Protein AF-A0A8K0CNU1-F1 (afdb_monomer_lite)

pLDDT: mean 70.6, std 19.16, range [28.27, 91.62]

Organism: Ignelater luminosus (NCBI:txid2038154)

Sequence (155 aa):
KNIWIKAHENCIYIDYTDGSAKHNKLCDSRKGYVCDIYCLDPIPKFPLFQNNIWNCSTKTTDKMCDVSCKEGSVLEGADKVICLKWGWVDAYNKTTKLPICRDESEAASDLISWLDEFRRKQYRILFVVDEAITISTKQWWQQLKFVAALMQAFP

Structure (mmCIF, N/CA/C/O backbone):
data_AF-A0A8K0CNU1-F1
#
_entry.id   AF-A0A8K0CNU1-F1
#
loop_
_atom_site.group_PDB
_atom_site.id
_atom_site.type_symbol
_atom_site.label_atom_id
_atom_site.label_alt_id
_atom_site.label_comp_id
_atom_site.label_asym_id
_atom_site.label_entity_id
_atom_site.label_seq_id
_atom_site.pdbx_PDB_ins_code
_atom_site.Cartn_x
_atom_site.Cartn_y
_atom_site.Cartn_z
_atom_site.occupancy
_atom_site.B_iso_or_equiv
_atom_site.auth_seq_id
_atom_site.auth_comp_id
_atom_site.auth_asym_id
_atom_site.auth_atom_id
_atom_site.pdbx_PDB_model_num
ATOM 1 N N . LYS A 1 1 ? -18.543 3.808 -5.934 1.00 37.75 1 LYS A N 1
ATOM 2 C CA . LYS A 1 1 ? -18.153 3.700 -7.362 1.00 37.75 1 LYS A CA 1
ATOM 3 C C . LYS A 1 1 ? -17.176 2.547 -7.457 1.00 37.75 1 LYS A C 1
ATOM 5 O O . LYS A 1 1 ? -16.168 2.599 -6.769 1.00 37.75 1 LYS A O 1
ATOM 10 N N . ASN A 1 2 ? -17.501 1.506 -8.214 1.00 28.27 2 ASN A N 1
ATOM 11 C CA . ASN A 1 2 ? -16.640 0.331 -8.323 1.00 28.27 2 ASN A CA 1
ATOM 12 C C . ASN A 1 2 ? -15.762 0.494 -9.561 1.00 28.27 2 ASN A C 1
ATOM 14 O O . ASN A 1 2 ? -16.272 0.872 -10.611 1.00 28.27 2 ASN A O 1
ATOM 18 N N . ILE A 1 3 ? -14.462 0.249 -9.416 1.00 37.22 3 ILE A N 1
ATOM 19 C CA . ILE A 1 3 ? -13.523 0.218 -10.536 1.00 37.22 3 ILE A CA 1
ATOM 20 C C . ILE A 1 3 ? -13.355 -1.245 -10.915 1.00 37.22 3 ILE A C 1
ATOM 22 O O . ILE A 1 3 ? -12.932 -2.059 -10.091 1.00 37.22 3 ILE A O 1
ATOM 26 N N . TRP A 1 4 ? -13.702 -1.575 -12.153 1.00 36.19 4 TRP A N 1
ATOM 27 C CA . TRP A 1 4 ?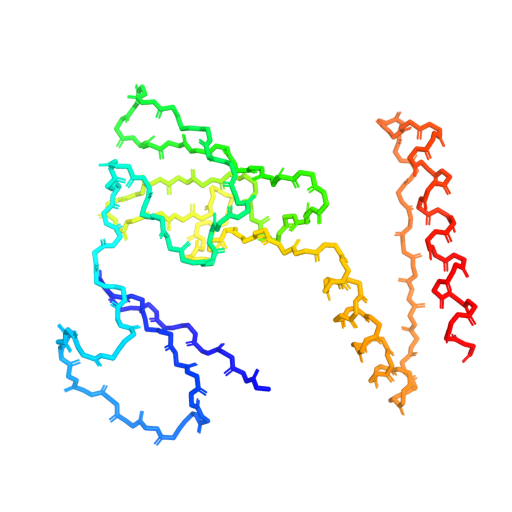 -13.524 -2.918 -12.685 1.00 36.19 4 TRP A CA 1
ATOM 28 C C . TRP A 1 4 ? -12.273 -2.936 -13.552 1.00 36.19 4 TRP A C 1
ATOM 30 O O . TRP A 1 4 ? -12.185 -2.215 -14.545 1.00 36.19 4 TRP A O 1
ATOM 40 N N . ILE A 1 5 ? -11.304 -3.758 -13.150 1.00 40.44 5 ILE A N 1
ATOM 41 C CA . ILE A 1 5 ? -10.070 -3.977 -13.898 1.00 40.44 5 ILE A CA 1
ATOM 42 C C . ILE A 1 5 ? -10.186 -5.339 -14.567 1.00 40.44 5 ILE A C 1
ATOM 44 O O . ILE A 1 5 ? -10.217 -6.366 -13.887 1.00 40.44 5 ILE A O 1
ATOM 48 N N . LYS A 1 6 ? -10.268 -5.353 -15.898 1.00 41.12 6 LYS A N 1
ATOM 49 C CA . LYS A 1 6 ? -10.275 -6.595 -16.676 1.00 41.12 6 LYS A CA 1
ATOM 50 C C . LYS A 1 6 ? -9.035 -6.639 -17.558 1.00 41.12 6 LYS A C 1
ATOM 52 O O . LYS A 1 6 ? -8.837 -5.766 -18.398 1.00 41.12 6 LYS A O 1
ATOM 57 N N . ALA A 1 7 ? -8.200 -7.651 -17.353 1.00 38.22 7 ALA A N 1
ATOM 58 C CA . ALA A 1 7 ? -7.052 -7.911 -18.210 1.00 38.22 7 ALA A CA 1
ATOM 59 C C . ALA A 1 7 ? -7.487 -8.823 -19.366 1.00 38.22 7 ALA A C 1
ATOM 61 O O . ALA A 1 7 ? -8.110 -9.861 -19.135 1.00 38.22 7 ALA A O 1
ATOM 62 N N . HIS A 1 8 ? -7.183 -8.434 -20.603 1.00 38.88 8 HIS A N 1
ATOM 63 C CA . HIS A 1 8 ? -7.335 -9.289 -21.780 1.00 38.88 8 HIS A CA 1
ATOM 64 C C . HIS A 1 8 ? -6.062 -9.199 -22.601 1.00 38.88 8 HIS A C 1
ATOM 66 O O . HIS A 1 8 ? -5.779 -8.109 -23.080 1.00 38.88 8 HIS A O 1
ATOM 72 N N . GLU A 1 9 ? -5.364 -10.329 -22.744 1.00 41.69 9 GLU A N 1
ATOM 73 C CA . GLU A 1 9 ? -4.129 -10.666 -23.484 1.00 41.69 9 GLU A CA 1
ATOM 74 C C . GLU A 1 9 ? -3.067 -9.576 -23.759 1.00 41.69 9 GLU A C 1
ATOM 76 O O . GLU A 1 9 ? -1.903 -9.903 -23.604 1.00 41.69 9 GLU A O 1
ATOM 81 N N . ASN A 1 10 ? -3.401 -8.315 -24.068 1.00 40.03 10 ASN A N 1
ATOM 82 C CA . ASN A 1 10 ? -2.486 -7.169 -24.208 1.00 40.03 10 ASN A CA 1
ATOM 83 C C . ASN A 1 10 ? -3.054 -5.787 -23.762 1.00 40.03 10 ASN A C 1
ATOM 85 O O . ASN A 1 10 ? -2.403 -4.767 -23.973 1.00 40.03 10 ASN A O 1
ATOM 89 N N . CYS A 1 11 ? -4.251 -5.695 -23.166 1.00 38.09 11 CYS A N 1
ATOM 90 C CA . CYS A 1 11 ? -4.835 -4.422 -22.703 1.00 38.09 11 CYS A CA 1
ATOM 91 C C . CYS A 1 11 ? -5.352 -4.550 -21.254 1.00 38.09 11 CYS A C 1
ATOM 93 O O . CYS A 1 11 ? -5.992 -5.546 -20.891 1.00 38.09 11 CYS A O 1
ATOM 95 N N . ILE A 1 12 ? -5.122 -3.514 -20.434 1.00 44.75 12 ILE A N 1
ATOM 96 C CA . ILE A 1 12 ? -5.820 -3.332 -19.153 1.00 44.75 12 ILE A CA 1
ATOM 97 C C . ILE A 1 12 ? -7.036 -2.446 -19.408 1.00 44.75 12 ILE A C 1
ATOM 99 O O . ILE A 1 12 ? -6.913 -1.276 -19.776 1.00 44.75 12 ILE A O 1
ATOM 103 N N . TYR A 1 13 ? -8.219 -3.016 -19.212 1.00 46.44 13 TYR A N 1
ATOM 104 C CA . TYR A 1 13 ? -9.476 -2.286 -19.248 1.00 46.44 13 TYR A CA 1
ATOM 105 C C . TYR A 1 13 ? -9.756 -1.713 -17.860 1.00 46.44 13 TYR A C 1
ATOM 107 O O . TYR A 1 13 ? -9.921 -2.480 -16.910 1.00 46.44 13 TYR A O 1
ATOM 115 N N . ILE A 1 14 ? -9.791 -0.384 -17.744 1.00 47.41 14 ILE A N 1
ATOM 116 C CA . ILE A 1 14 ? -10.230 0.313 -16.533 1.00 47.41 14 ILE A CA 1
ATOM 117 C C . ILE A 1 14 ? -11.586 0.935 -16.847 1.00 47.41 14 ILE A C 1
ATOM 119 O O . ILE A 1 14 ? -11.667 1.938 -17.559 1.00 47.41 14 ILE A O 1
ATOM 123 N N . ASP A 1 15 ? -12.650 0.314 -16.344 1.00 43.09 15 ASP A N 1
ATOM 124 C CA . ASP A 1 15 ? -14.003 0.844 -16.476 1.00 43.09 15 ASP A CA 1
ATOM 125 C C . ASP A 1 15 ? -14.394 1.631 -15.232 1.00 43.09 15 ASP A C 1
ATOM 127 O O . ASP A 1 15 ? -14.326 1.127 -14.107 1.00 43.09 15 ASP A O 1
ATOM 131 N N . TYR A 1 16 ? -14.838 2.864 -15.456 1.00 44.84 16 TYR A N 1
ATOM 132 C CA . TYR A 1 16 ? -15.418 3.723 -14.428 1.00 44.84 16 TYR A CA 1
ATOM 133 C C . TYR A 1 16 ? -16.952 3.745 -14.494 1.00 44.84 16 TYR A C 1
ATOM 135 O O . TYR A 1 16 ? -17.581 4.491 -13.739 1.00 44.84 16 TYR A O 1
ATOM 143 N N . THR A 1 17 ? -17.555 2.962 -15.395 1.00 42.38 17 THR A N 1
ATOM 144 C CA . THR A 1 17 ? -19.005 2.857 -15.558 1.00 42.38 17 THR A CA 1
ATOM 145 C C . THR A 1 17 ? -19.587 1.664 -14.801 1.00 42.38 17 THR A C 1
ATOM 147 O O . THR A 1 17 ? -18.929 0.677 -14.472 1.00 42.38 17 THR A O 1
ATOM 150 N N . ASP A 1 18 ? -20.851 1.809 -14.442 1.00 39.50 18 ASP A N 1
ATOM 151 C CA . ASP A 1 18 ? -21.714 0.881 -13.727 1.00 39.50 18 ASP A CA 1
ATOM 152 C C . ASP A 1 18 ? -22.076 -0.349 -14.581 1.00 39.50 18 ASP A C 1
ATOM 154 O O . ASP A 1 18 ? -23.228 -0.577 -14.934 1.00 39.50 18 ASP A O 1
ATOM 158 N N . GLY A 1 19 ? -21.067 -1.162 -14.912 1.00 42.00 19 GLY A N 1
ATOM 159 C CA . GLY A 1 19 ? -21.172 -2.600 -15.202 1.00 42.00 19 GLY A CA 1
ATOM 160 C C . GLY A 1 19 ? -22.110 -3.062 -16.327 1.00 42.00 19 GLY A C 1
ATOM 161 O O . GLY A 1 19 ? -22.359 -4.262 -16.428 1.00 42.00 19 GLY A O 1
ATOM 162 N N . SER A 1 20 ? -22.646 -2.172 -17.164 1.00 37.47 20 SER A N 1
ATOM 163 C CA . SER A 1 20 ? -23.762 -2.496 -18.070 1.00 37.47 20 SER A CA 1
ATOM 164 C C . SER A 1 20 ? -23.413 -2.518 -19.564 1.00 37.47 20 SER A C 1
ATOM 166 O O . SER A 1 20 ? -24.251 -2.904 -20.383 1.00 37.47 20 SER A O 1
ATOM 168 N N . ALA A 1 21 ? -22.180 -2.191 -19.959 1.00 40.94 21 ALA A N 1
ATOM 169 C CA . ALA A 1 21 ? -21.814 -2.107 -21.369 1.00 40.94 21 ALA A CA 1
ATOM 170 C C . ALA A 1 21 ? -21.076 -3.366 -21.879 1.00 40.94 21 ALA A C 1
ATOM 172 O O . ALA A 1 21 ? -19.980 -3.718 -21.446 1.00 40.94 21 ALA A O 1
ATOM 173 N N . LYS A 1 22 ? -21.684 -4.064 -22.850 1.00 38.03 22 LYS A N 1
ATOM 174 C CA . LYS A 1 22 ? -21.045 -5.162 -23.598 1.00 38.03 22 LYS A CA 1
ATOM 175 C C . LYS A 1 22 ? -20.023 -4.576 -24.581 1.00 38.03 22 LYS A C 1
ATOM 177 O O . LYS A 1 22 ? -20.412 -3.908 -25.537 1.00 38.03 22 LYS A O 1
ATOM 182 N N . HIS A 1 23 ? -18.733 -4.847 -24.385 1.00 43.16 23 HIS A N 1
ATOM 183 C CA . HIS A 1 23 ? -17.662 -4.311 -25.232 1.00 43.16 23 HIS A CA 1
ATOM 184 C C . HIS A 1 23 ? -16.928 -5.403 -26.013 1.00 43.16 23 HIS A C 1
ATOM 186 O O . HIS A 1 23 ? -16.325 -6.298 -25.432 1.00 43.16 23 HIS A O 1
ATOM 192 N N . ASN A 1 24 ? -16.982 -5.291 -27.344 1.00 34.50 24 ASN A N 1
ATOM 193 C CA . ASN A 1 24 ? -16.343 -6.187 -28.308 1.00 34.50 24 ASN A CA 1
ATOM 194 C C . ASN A 1 24 ? -15.589 -5.362 -29.373 1.00 34.50 24 ASN A C 1
ATOM 196 O O . ASN A 1 24 ? -15.885 -5.442 -30.564 1.00 34.50 24 ASN A O 1
ATOM 200 N N . LYS A 1 25 ? -14.680 -4.472 -28.949 1.00 40.34 25 LYS A N 1
ATOM 201 C CA . LYS A 1 25 ? -13.868 -3.653 -29.864 1.00 40.34 25 LYS A CA 1
ATOM 202 C C . LYS A 1 25 ? -12.420 -3.549 -29.393 1.00 40.34 25 LYS A C 1
ATOM 204 O O . LYS A 1 25 ? -12.171 -3.250 -28.229 1.00 40.34 25 LYS A O 1
ATOM 209 N N . LEU A 1 26 ? -11.517 -3.802 -30.343 1.00 39.94 26 LEU A N 1
ATOM 210 C CA . LEU A 1 26 ? -10.071 -3.611 -30.255 1.00 39.94 26 LEU A CA 1
ATOM 211 C C . LEU A 1 26 ? -9.726 -2.188 -29.794 1.00 39.94 26 LEU A C 1
ATOM 213 O O . LEU A 1 26 ? -10.422 -1.230 -30.132 1.00 39.94 26 LEU A O 1
ATOM 217 N N . CYS A 1 27 ? -8.646 -2.098 -29.020 1.00 40.78 27 CYS A N 1
ATOM 218 C CA . CYS A 1 27 ? -8.181 -0.913 -28.319 1.00 40.78 27 CYS A CA 1
ATOM 219 C C . CYS A 1 27 ? -7.847 0.223 -29.320 1.00 40.78 27 CYS A C 1
ATOM 221 O O . CYS A 1 27 ? -6.797 0.208 -29.952 1.00 40.78 27 CYS A O 1
ATOM 223 N N . ASP A 1 28 ? -8.751 1.197 -29.486 1.00 39.47 28 ASP A N 1
ATOM 224 C CA . ASP A 1 28 ? -8.543 2.366 -30.351 1.00 39.47 28 ASP A CA 1
ATOM 225 C C . ASP A 1 28 ? -8.591 3.660 -29.521 1.00 39.47 28 ASP A C 1
ATOM 227 O O . ASP A 1 28 ? -9.648 4.111 -29.075 1.00 39.47 28 ASP A O 1
ATOM 231 N N . SER A 1 29 ? -7.383 4.159 -29.241 1.00 40.31 29 SER A N 1
ATOM 232 C CA . SER A 1 29 ? -6.865 5.510 -28.937 1.00 40.31 29 SER A CA 1
ATOM 233 C C . SER A 1 29 ? -7.711 6.657 -28.338 1.00 40.31 29 SER A C 1
ATOM 235 O O . SER A 1 29 ? -7.134 7.703 -28.046 1.00 40.31 29 SER A O 1
ATOM 237 N N . ARG A 1 30 ? -9.025 6.552 -28.091 1.00 37.84 30 ARG A N 1
ATOM 238 C CA . ARG A 1 30 ? -9.852 7.708 -27.660 1.00 37.84 30 ARG A CA 1
ATOM 239 C C . ARG A 1 30 ? -10.603 7.576 -26.338 1.00 37.84 30 ARG A C 1
ATOM 241 O O . ARG A 1 30 ? -11.303 8.514 -25.965 1.00 37.84 30 ARG A O 1
ATOM 248 N N . LYS A 1 31 ? -10.454 6.481 -25.590 1.00 40.62 31 LYS A N 1
ATOM 249 C CA . LYS A 1 31 ? -11.036 6.355 -24.239 1.00 40.62 31 LYS A CA 1
ATOM 250 C C . LYS A 1 31 ? -10.178 5.490 -23.321 1.00 40.62 31 LYS A C 1
ATOM 252 O O . LYS A 1 31 ? -10.342 4.286 -23.328 1.00 40.62 31 LYS A O 1
ATOM 257 N N . GLY A 1 32 ? -9.300 6.096 -22.520 1.00 40.69 32 GLY A N 1
ATOM 258 C CA . GLY A 1 32 ? -8.753 5.473 -21.301 1.00 40.69 32 GLY A CA 1
ATOM 259 C C . GLY A 1 32 ? -8.172 4.057 -21.437 1.00 40.69 32 GLY A C 1
ATOM 260 O O . GLY A 1 32 ? -8.211 3.301 -20.473 1.00 40.69 32 GLY A O 1
ATOM 261 N N . TYR A 1 33 ? -7.664 3.679 -22.611 1.00 40.28 33 TYR A N 1
ATOM 262 C CA . TYR A 1 33 ? -7.002 2.396 -22.811 1.00 40.28 33 TYR A CA 1
ATOM 263 C C . TYR A 1 33 ? -5.512 2.586 -22.541 1.00 40.28 33 TYR A C 1
ATOM 265 O O . TYR A 1 33 ? -4.863 3.369 -23.234 1.00 40.28 33 TYR A O 1
ATOM 273 N N . VAL A 1 34 ? -4.954 1.859 -21.572 1.00 42.72 34 VAL A N 1
ATOM 274 C CA . VAL A 1 34 ? -3.502 1.652 -21.524 1.00 42.72 34 VAL A CA 1
ATOM 275 C C . VAL A 1 34 ? -3.221 0.432 -22.389 1.00 42.72 34 VAL A C 1
ATOM 277 O O . VAL A 1 34 ? -3.356 -0.711 -21.950 1.00 42.72 34 VAL A O 1
ATOM 280 N N . CYS A 1 35 ? -2.939 0.700 -23.660 1.00 39.22 35 CYS A N 1
ATOM 281 C CA . CYS A 1 35 ? -2.369 -0.285 -24.569 1.00 39.22 35 CYS A CA 1
ATOM 282 C C . CYS A 1 35 ? -0.864 -0.263 -24.336 1.00 39.22 35 CYS A C 1
ATOM 284 O O . CYS A 1 35 ? -0.288 0.821 -24.256 1.00 39.22 35 CYS A O 1
ATOM 286 N N . ASP A 1 36 ? -0.257 -1.436 -24.216 1.00 43.12 36 ASP A N 1
ATOM 287 C CA . ASP A 1 36 ? 1.193 -1.604 -24.171 1.00 43.12 36 ASP A CA 1
ATOM 288 C C . ASP A 1 36 ? 1.886 -1.051 -22.917 1.00 43.12 36 ASP A C 1
ATOM 290 O O . ASP A 1 36 ? 2.710 -0.137 -22.964 1.00 43.12 36 ASP A O 1
ATOM 294 N N . ILE A 1 37 ? 1.655 -1.704 -21.774 1.00 50.59 37 ILE A N 1
ATOM 295 C CA . ILE A 1 37 ? 2.652 -1.685 -20.696 1.00 50.59 37 ILE A CA 1
ATOM 296 C C . ILE A 1 37 ? 3.732 -2.718 -21.042 1.00 50.59 37 ILE A C 1
ATOM 298 O O . ILE A 1 37 ? 3.902 -3.713 -20.343 1.00 50.59 37 ILE A O 1
ATOM 302 N N . TYR A 1 38 ? 4.481 -2.511 -22.130 1.00 56.00 38 TYR A N 1
ATOM 303 C CA . TYR A 1 38 ? 5.789 -3.164 -22.204 1.00 56.00 38 TYR A CA 1
ATOM 304 C C . TYR A 1 38 ? 6.627 -2.679 -21.011 1.00 56.00 38 TYR A C 1
ATOM 306 O O . TYR A 1 38 ? 6.299 -1.679 -20.363 1.00 56.00 38 TYR A O 1
ATOM 314 N N . CYS A 1 39 ? 7.740 -3.353 -20.732 1.00 66.00 39 CYS A N 1
ATOM 315 C CA . CYS A 1 39 ? 8.771 -2.887 -19.799 1.00 66.00 39 CYS A CA 1
ATOM 316 C C . CYS A 1 39 ? 9.482 -1.626 -20.338 1.00 66.00 39 CYS A C 1
ATOM 318 O O . CYS A 1 39 ? 10.715 -1.595 -20.429 1.00 66.00 39 CYS A O 1
ATOM 320 N N . LEU A 1 40 ? 8.705 -0.638 -20.795 1.00 56.69 40 LEU A N 1
ATOM 321 C CA . LEU A 1 40 ? 9.143 0.608 -21.386 1.00 56.69 40 LEU A CA 1
ATOM 322 C C . LEU A 1 40 ? 9.968 1.327 -20.331 1.00 56.69 40 LEU A C 1
ATOM 324 O O . LEU A 1 40 ? 9.478 1.638 -19.246 1.00 56.69 40 LEU A O 1
ATOM 328 N N . ASP A 1 41 ? 11.231 1.549 -20.674 1.00 56.09 41 ASP A N 1
ATOM 329 C CA . ASP A 1 41 ? 12.016 2.584 -20.033 1.00 56.09 41 ASP A CA 1
ATOM 330 C C . ASP A 1 41 ? 11.786 3.888 -20.803 1.00 56.09 41 ASP A C 1
ATOM 332 O O . ASP A 1 41 ? 11.907 3.890 -22.032 1.00 56.09 41 ASP A O 1
ATOM 336 N N . PRO A 1 42 ? 11.507 5.004 -20.115 1.00 56.38 42 PRO A N 1
ATOM 337 C CA . PRO A 1 42 ? 11.232 5.110 -18.681 1.00 56.38 42 PRO A CA 1
ATOM 338 C C . PRO A 1 42 ? 9.809 4.640 -18.334 1.00 56.38 42 PRO A C 1
ATOM 340 O O . PRO A 1 42 ? 8.899 4.788 -19.152 1.00 56.38 42 PRO A O 1
ATOM 343 N N . ILE A 1 43 ? 9.614 4.141 -17.103 1.00 60.84 43 ILE A N 1
ATOM 344 C CA . ILE A 1 43 ? 8.289 3.776 -16.571 1.00 60.84 43 ILE A CA 1
ATOM 345 C C . ILE A 1 43 ? 7.311 4.906 -16.889 1.00 60.84 43 ILE A C 1
ATOM 347 O O . ILE A 1 43 ? 7.601 6.067 -16.561 1.00 60.84 43 ILE A O 1
ATOM 351 N N . PRO A 1 44 ? 6.187 4.610 -17.564 1.00 50.81 44 PRO A N 1
ATOM 352 C CA . PRO A 1 44 ? 5.313 5.652 -18.051 1.00 50.81 44 PRO A CA 1
ATOM 353 C C . PRO A 1 44 ? 4.825 6.484 -16.868 1.00 50.81 44 PRO A C 1
ATOM 355 O O . PRO A 1 44 ? 4.248 5.973 -15.906 1.00 50.81 44 PRO A O 1
ATOM 358 N N . LYS A 1 45 ? 5.100 7.788 -16.951 1.00 52.16 45 LYS A N 1
ATOM 359 C CA . LYS A 1 45 ? 4.679 8.814 -15.995 1.00 52.16 45 LYS A CA 1
ATOM 360 C C . LYS A 1 45 ? 3.166 8.996 -16.097 1.00 52.16 45 LYS A C 1
ATOM 362 O O . LYS A 1 45 ? 2.685 10.000 -16.618 1.00 52.16 45 LYS A O 1
ATOM 367 N N . PHE A 1 46 ? 2.405 7.998 -15.664 1.00 56.06 46 PHE A N 1
ATOM 368 C CA . PHE A 1 46 ? 0.962 8.128 -15.548 1.00 56.06 46 PHE A CA 1
ATOM 369 C C . PHE A 1 46 ? 0.626 9.039 -14.360 1.00 56.06 46 PHE A C 1
ATOM 371 O O . PHE A 1 46 ? 1.331 9.003 -13.348 1.00 56.06 46 PHE A O 1
ATOM 378 N N . PRO A 1 47 ? -0.467 9.821 -14.440 1.00 53.38 47 PRO A N 1
ATOM 379 C CA . PRO A 1 47 ? -0.915 10.680 -13.341 1.00 53.38 47 PRO A CA 1
ATOM 380 C C . PRO A 1 47 ? -1.082 9.930 -12.012 1.00 53.38 47 PRO A C 1
ATOM 382 O O . PRO A 1 47 ? -0.816 10.486 -10.956 1.00 53.38 47 PRO A O 1
ATOM 385 N N . LEU A 1 48 ? -1.442 8.644 -12.077 1.00 58.72 48 LEU A N 1
ATOM 386 C CA . LEU A 1 48 ? -1.625 7.770 -10.916 1.00 58.72 48 LEU A CA 1
ATOM 387 C C . LEU A 1 48 ? -0.315 7.362 -10.212 1.00 58.72 48 LEU A C 1
ATOM 389 O O . LEU A 1 48 ? -0.376 6.813 -9.119 1.00 58.72 48 LEU A O 1
ATOM 393 N N . PHE A 1 49 ? 0.856 7.627 -10.805 1.00 66.75 49 PHE A N 1
ATOM 394 C CA . PHE A 1 49 ? 2.167 7.270 -10.240 1.00 66.75 49 PHE A CA 1
ATOM 395 C C . PHE A 1 49 ? 3.031 8.496 -9.902 1.00 66.75 49 PHE A C 1
ATOM 397 O O . PHE A 1 49 ? 4.238 8.365 -9.711 1.00 66.75 49 PHE A O 1
ATOM 404 N N . GLN A 1 50 ? 2.450 9.702 -9.841 1.00 66.38 50 GLN A N 1
ATOM 405 C CA . GLN A 1 50 ? 3.200 10.954 -9.628 1.00 66.38 50 GLN A CA 1
ATOM 406 C C . GLN A 1 50 ? 3.946 11.017 -8.284 1.00 66.38 50 GLN A C 1
ATOM 408 O O . GLN A 1 50 ? 4.969 11.709 -8.170 1.00 66.38 50 GLN A O 1
ATOM 413 N N . ASN A 1 51 ? 3.456 10.280 -7.286 1.00 79.38 51 ASN A N 1
ATOM 414 C CA . ASN A 1 51 ? 4.054 10.201 -5.954 1.00 79.38 51 ASN A CA 1
ATOM 415 C C . ASN A 1 51 ? 4.925 8.957 -5.757 1.00 79.38 51 ASN A C 1
ATOM 417 O O . ASN A 1 51 ? 5.585 8.842 -4.726 1.00 79.38 51 ASN A O 1
ATOM 421 N N . ASN A 1 52 ? 4.977 8.070 -6.751 1.00 81.25 52 ASN A N 1
ATOM 422 C CA . ASN A 1 52 ? 5.816 6.887 -6.710 1.00 81.25 52 ASN A CA 1
ATOM 423 C C . ASN A 1 52 ? 7.259 7.240 -7.089 1.00 81.25 52 ASN A C 1
ATOM 425 O O . ASN A 1 52 ? 7.528 7.960 -8.054 1.00 81.25 52 ASN A O 1
ATOM 429 N N . ILE A 1 53 ? 8.194 6.655 -6.359 1.00 87.50 53 ILE A N 1
ATOM 430 C CA . ILE A 1 53 ? 9.624 6.646 -6.630 1.00 87.50 53 ILE A CA 1
ATOM 431 C C . ILE A 1 53 ? 9.967 5.213 -7.027 1.00 87.50 53 ILE A C 1
ATOM 433 O O . ILE A 1 53 ? 9.750 4.281 -6.258 1.00 87.50 53 ILE A O 1
ATOM 437 N N . TRP A 1 54 ? 10.469 5.039 -8.245 1.00 85.50 54 TRP A N 1
ATOM 438 C CA . TRP A 1 54 ? 10.755 3.727 -8.815 1.00 85.50 54 TRP A CA 1
ATOM 439 C C 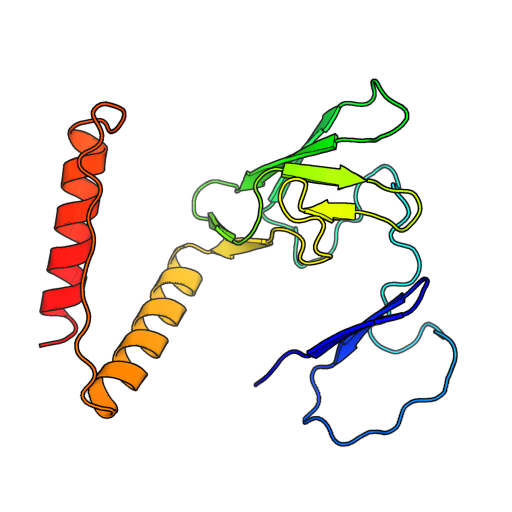. TRP A 1 54 ? 12.262 3.526 -8.938 1.00 85.50 54 TRP A C 1
ATOM 441 O O . TRP A 1 54 ? 12.929 4.249 -9.680 1.00 85.50 54 TRP A O 1
ATOM 451 N N . ASN A 1 55 ? 12.787 2.523 -8.240 1.00 87.31 55 ASN A N 1
ATOM 452 C CA . ASN A 1 55 ? 14.193 2.142 -8.264 1.00 87.31 55 ASN A CA 1
ATOM 453 C C . ASN A 1 55 ? 14.340 0.809 -8.994 1.00 87.31 55 ASN A C 1
ATOM 455 O O . ASN A 1 55 ? 14.148 -0.257 -8.417 1.00 87.31 55 ASN A O 1
ATOM 459 N N . CYS A 1 56 ? 14.657 0.875 -10.285 1.00 83.75 56 CYS A N 1
ATOM 460 C CA . CYS A 1 56 ? 14.701 -0.297 -11.150 1.00 83.75 56 CYS A CA 1
ATOM 461 C C . CYS A 1 56 ? 16.122 -0.807 -11.365 1.00 83.75 56 CYS A C 1
ATOM 463 O O . CYS A 1 56 ? 17.033 -0.049 -11.703 1.00 83.75 56 CYS A O 1
ATOM 465 N N . SER A 1 57 ? 16.299 -2.119 -11.236 1.00 78.38 57 SER A N 1
ATOM 466 C CA . SER A 1 57 ? 17.536 -2.795 -11.615 1.00 78.38 57 SER A CA 1
ATOM 467 C C . SER A 1 57 ? 17.502 -3.172 -13.102 1.00 78.38 57 SER A C 1
ATOM 469 O O . SER A 1 57 ? 16.567 -3.805 -13.587 1.00 78.38 57 SER A O 1
ATOM 471 N N . THR A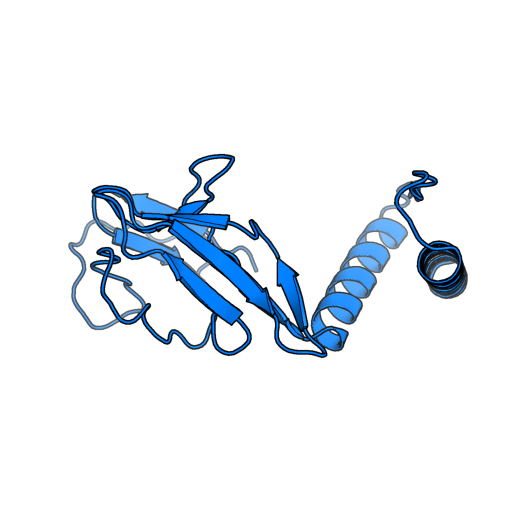 1 58 ? 18.539 -2.788 -13.849 1.00 66.62 58 THR A N 1
ATOM 472 C CA . THR A 1 58 ? 18.661 -3.048 -15.299 1.00 66.62 58 THR A CA 1
ATOM 473 C C . THR A 1 58 ? 19.376 -4.364 -15.627 1.00 66.62 58 THR A C 1
ATOM 475 O O . THR A 1 58 ? 19.680 -4.634 -16.785 1.00 66.62 58 THR A O 1
ATOM 478 N N . LYS A 1 59 ? 19.697 -5.185 -14.617 1.00 58.66 59 LYS A N 1
ATOM 479 C CA . LYS A 1 59 ? 20.696 -6.263 -14.735 1.00 58.66 59 LYS A CA 1
ATOM 480 C C . LYS A 1 59 ? 20.177 -7.627 -15.201 1.00 58.66 59 LYS A C 1
ATOM 482 O O . LYS A 1 59 ? 20.993 -8.534 -15.331 1.00 58.66 59 LYS A O 1
ATOM 487 N N . THR A 1 60 ? 18.887 -7.819 -15.466 1.00 50.75 60 THR A N 1
ATOM 488 C CA . THR A 1 60 ? 18.380 -9.130 -15.910 1.00 50.75 60 THR A CA 1
ATOM 489 C C . THR A 1 60 ? 17.313 -9.013 -16.992 1.00 50.75 60 THR A C 1
ATOM 491 O O . THR A 1 60 ? 16.726 -7.954 -17.206 1.00 50.75 60 THR A O 1
ATOM 494 N N . THR A 1 61 ? 17.081 -10.131 -17.681 1.00 55.31 61 THR A N 1
ATOM 495 C CA . THR A 1 61 ? 15.964 -10.363 -18.610 1.00 55.31 61 THR A CA 1
ATOM 496 C C . THR A 1 61 ? 14.591 -10.070 -17.997 1.00 55.31 61 THR A C 1
ATOM 498 O O . THR A 1 61 ? 13.649 -9.846 -18.752 1.00 55.31 61 THR A O 1
ATOM 501 N N . ASP A 1 62 ? 14.504 -9.987 -16.665 1.00 66.38 62 ASP A N 1
ATOM 502 C CA . ASP A 1 62 ? 13.321 -9.589 -15.911 1.00 66.38 62 ASP A CA 1
ATOM 503 C C . ASP A 1 62 ? 13.611 -8.275 -15.163 1.00 66.38 62 ASP A C 1
ATOM 505 O O . ASP A 1 62 ? 14.246 -8.257 -14.107 1.00 66.38 62 ASP A O 1
ATOM 509 N N . LYS A 1 63 ? 13.165 -7.133 -15.704 1.00 78.75 63 LYS A N 1
ATOM 510 C CA . LYS A 1 63 ? 13.330 -5.846 -15.008 1.00 78.75 63 LYS A CA 1
ATOM 511 C C . LYS A 1 63 ? 12.545 -5.878 -13.703 1.00 78.75 63 LYS A C 1
ATOM 513 O O . LYS A 1 63 ? 11.348 -6.153 -13.708 1.00 78.75 63 LYS A O 1
ATOM 518 N N . MET A 1 64 ? 13.203 -5.556 -12.599 1.00 86.50 64 MET A N 1
ATOM 519 C CA . MET A 1 64 ? 12.582 -5.524 -11.279 1.00 86.50 64 MET A CA 1
ATOM 520 C C . MET A 1 64 ? 12.788 -4.151 -10.657 1.00 86.50 64 MET A C 1
ATOM 522 O O . MET A 1 64 ? 13.898 -3.611 -10.718 1.00 86.50 64 MET A O 1
ATOM 526 N N . CYS A 1 65 ? 11.721 -3.600 -10.087 1.00 86.50 65 CYS A N 1
ATOM 527 C CA . CYS A 1 65 ? 11.726 -2.293 -9.449 1.00 86.50 65 CYS A CA 1
ATOM 528 C C . CYS A 1 65 ? 11.221 -2.390 -8.018 1.00 86.50 65 CYS A C 1
ATOM 530 O O . CYS A 1 65 ? 10.172 -2.988 -7.764 1.00 86.50 65 CYS A O 1
ATOM 532 N N . ASP A 1 66 ? 11.945 -1.734 -7.122 1.00 90.00 66 ASP A N 1
ATOM 533 C CA . ASP A 1 66 ? 11.442 -1.368 -5.809 1.00 90.00 66 ASP A CA 1
ATOM 534 C C . ASP A 1 66 ? 10.686 -0.037 -5.941 1.00 90.00 66 ASP A C 1
ATOM 536 O O . ASP A 1 66 ? 11.168 0.911 -6.574 1.00 90.00 66 ASP A O 1
ATOM 540 N N . VAL A 1 67 ? 9.485 0.027 -5.376 1.00 89.00 67 VAL A N 1
ATOM 541 C CA . VAL A 1 67 ? 8.591 1.183 -5.420 1.00 89.00 67 VAL A CA 1
ATOM 542 C C . VAL A 1 67 ? 8.430 1.730 -4.013 1.00 89.00 67 VAL A C 1
ATOM 544 O O . VAL A 1 67 ? 8.020 1.023 -3.097 1.00 89.00 67 VAL A O 1
ATOM 547 N N . SER A 1 68 ? 8.722 3.013 -3.848 1.00 91.62 68 SER A N 1
ATOM 548 C CA . SER A 1 68 ? 8.468 3.760 -2.620 1.00 91.62 68 SER A CA 1
ATOM 549 C C . SER A 1 68 ? 7.655 5.018 -2.912 1.00 91.62 68 SER A C 1
ATOM 551 O O . SER A 1 68 ? 7.409 5.354 -4.070 1.00 91.62 68 SER A O 1
ATOM 553 N N . CYS A 1 69 ? 7.208 5.710 -1.867 1.00 90.06 69 CYS A N 1
ATOM 554 C CA . CYS A 1 69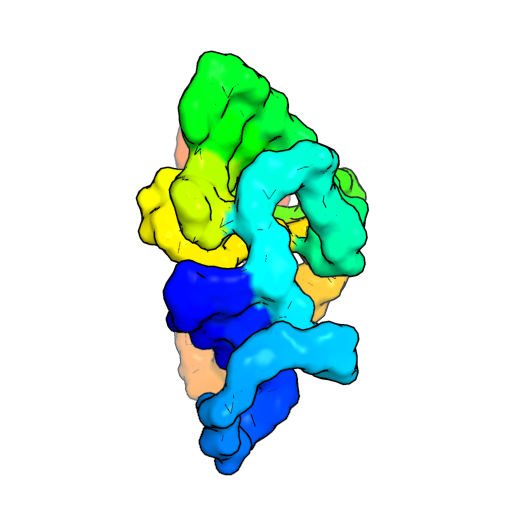 ? 6.470 6.961 -1.999 1.00 90.06 69 CYS A CA 1
ATOM 555 C C . CYS A 1 69 ? 7.310 8.153 -1.561 1.00 90.06 69 CYS A C 1
ATOM 557 O O . CYS A 1 69 ? 8.216 8.030 -0.734 1.00 90.06 69 CYS A O 1
ATOM 559 N N . LYS A 1 70 ? 6.989 9.321 -2.119 1.00 90.06 70 LYS A N 1
ATOM 560 C CA . LYS A 1 70 ? 7.436 10.603 -1.568 1.00 90.06 70 LYS A CA 1
ATOM 561 C C . LYS A 1 70 ? 6.917 10.777 -0.138 1.00 90.06 70 LYS A C 1
ATOM 563 O O . LYS A 1 70 ? 5.911 10.185 0.243 1.00 90.06 70 LYS A O 1
ATOM 568 N N . GLU A 1 71 ? 7.607 11.614 0.628 1.00 88.81 71 GLU A N 1
ATOM 569 C CA . GLU A 1 71 ? 7.170 12.005 1.969 1.00 88.81 71 GLU A CA 1
ATOM 570 C C . GLU A 1 71 ? 5.756 12.613 1.933 1.00 88.81 71 GLU A C 1
ATOM 572 O O . GLU A 1 71 ? 5.426 13.356 1.006 1.00 88.81 71 GLU A O 1
ATOM 577 N N . GLY A 1 72 ? 4.924 12.270 2.923 1.00 87.00 72 GLY A N 1
ATOM 578 C CA . GLY A 1 72 ? 3.511 12.660 2.975 1.00 87.00 72 GLY A CA 1
ATOM 579 C C . GLY A 1 72 ? 2.588 11.787 2.120 1.00 87.00 72 GLY A C 1
ATOM 580 O O . GLY A 1 72 ? 1.427 12.132 1.912 1.00 87.00 72 GLY A O 1
ATOM 581 N N . SER A 1 73 ? 3.082 10.668 1.584 1.00 87.81 73 SER A N 1
ATOM 582 C CA . SER A 1 73 ? 2.280 9.708 0.827 1.00 87.81 73 SER A CA 1
ATOM 583 C C . SER A 1 73 ? 2.487 8.275 1.313 1.00 87.81 73 SER A C 1
ATOM 585 O O . SER A 1 73 ? 3.590 7.869 1.676 1.00 87.81 73 SER A O 1
ATOM 587 N N . VAL A 1 74 ? 1.423 7.478 1.246 1.00 86.69 74 VAL A N 1
ATOM 588 C CA . VAL A 1 74 ? 1.395 6.070 1.653 1.00 86.69 74 VAL A CA 1
ATOM 589 C C . VAL A 1 74 ? 1.324 5.179 0.421 1.00 86.69 74 VAL A C 1
ATOM 591 O O . VAL A 1 74 ? 0.561 5.438 -0.512 1.00 86.69 74 VAL A O 1
ATOM 594 N N . LEU A 1 75 ? 2.122 4.111 0.433 1.00 87.62 75 LEU A N 1
ATOM 595 C CA . LEU A 1 75 ? 2.124 3.094 -0.611 1.00 87.62 75 LEU A CA 1
ATOM 596 C C . LEU A 1 75 ? 0.934 2.151 -0.431 1.00 87.62 75 LEU A C 1
ATOM 598 O O . LEU A 1 75 ? 0.804 1.491 0.598 1.00 87.62 75 LEU A O 1
ATOM 602 N N . GLU A 1 76 ? 0.110 2.023 -1.463 1.00 84.50 76 GLU A N 1
ATOM 603 C CA . GLU A 1 76 ? -0.910 0.990 -1.561 1.00 84.50 76 GLU A CA 1
ATOM 604 C C . GLU A 1 76 ? -0.540 -0.031 -2.635 1.00 84.50 76 GLU A C 1
ATOM 606 O O . GLU A 1 76 ? -0.406 0.310 -3.810 1.00 84.50 76 GLU A O 1
ATOM 611 N N . GLY A 1 77 ? -0.451 -1.304 -2.250 1.00 86.12 77 GLY A N 1
ATOM 612 C CA . GLY A 1 77 ? -0.035 -2.395 -3.135 1.00 86.12 77 GLY A CA 1
ATOM 613 C C . GLY A 1 77 ? 1.388 -2.864 -2.838 1.00 86.12 77 GLY A C 1
ATOM 614 O O . GLY A 1 77 ? 1.910 -2.613 -1.755 1.00 86.12 77 GLY A O 1
ATOM 615 N N . ALA A 1 78 ? 1.997 -3.591 -3.776 1.00 86.75 78 ALA A N 1
ATOM 616 C CA . ALA A 1 78 ? 3.329 -4.155 -3.582 1.00 86.75 78 ALA A CA 1
ATOM 617 C C . ALA A 1 78 ? 4.443 -3.118 -3.740 1.00 86.75 78 ALA A C 1
ATOM 619 O O . ALA A 1 78 ? 4.509 -2.405 -4.735 1.00 86.75 78 ALA A O 1
ATOM 620 N N . ASP A 1 79 ? 5.390 -3.128 -2.809 1.00 91.31 79 ASP A N 1
ATOM 621 C CA . ASP A 1 79 ? 6.642 -2.366 -2.880 1.00 91.31 79 ASP A CA 1
ATOM 622 C C . ASP A 1 79 ? 7.635 -2.931 -3.902 1.00 91.31 79 ASP A C 1
ATOM 624 O O . ASP A 1 79 ? 8.662 -2.316 -4.169 1.00 91.31 79 ASP A O 1
ATOM 628 N N . LYS A 1 80 ? 7.334 -4.085 -4.504 1.00 90.00 80 LYS A N 1
ATOM 629 C CA . LYS A 1 80 ? 8.148 -4.696 -5.550 1.00 90.00 80 LYS A CA 1
ATOM 630 C C . LYS A 1 80 ? 7.298 -5.097 -6.726 1.00 90.00 80 LYS A C 1
ATOM 632 O O . LYS A 1 80 ? 6.308 -5.819 -6.588 1.00 90.00 80 LYS A O 1
ATOM 637 N N . VAL A 1 81 ? 7.750 -4.706 -7.906 1.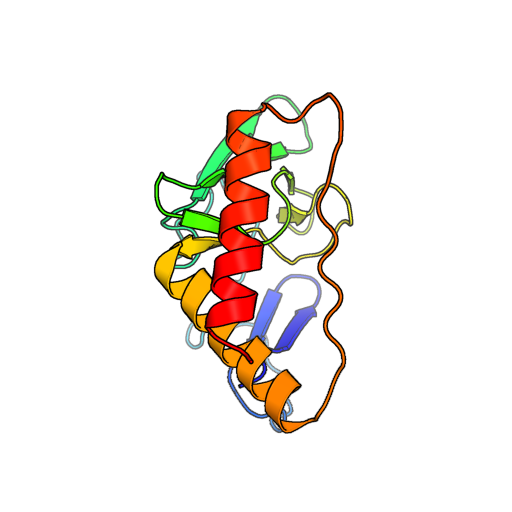00 87.38 81 VAL A N 1
ATOM 638 C CA . VAL A 1 81 ? 7.144 -5.132 -9.160 1.00 87.38 81 VAL A CA 1
ATOM 639 C C . VAL A 1 81 ? 8.190 -5.682 -10.106 1.00 87.38 81 VAL A C 1
ATOM 641 O O . VAL A 1 81 ? 9.352 -5.271 -10.117 1.00 87.38 81 VAL A O 1
ATOM 644 N N . ILE A 1 82 ? 7.760 -6.648 -10.900 1.00 85.69 82 ILE A N 1
ATOM 645 C CA . ILE A 1 82 ? 8.576 -7.325 -11.893 1.00 85.69 82 ILE A CA 1
ATOM 646 C C . ILE A 1 82 ? 7.923 -7.158 -13.250 1.00 85.69 82 ILE A C 1
ATOM 648 O O . ILE A 1 82 ? 6.698 -7.211 -13.377 1.00 85.69 82 ILE A O 1
ATOM 652 N N . CYS A 1 83 ? 8.743 -6.955 -14.267 1.00 81.81 83 CYS A N 1
ATOM 653 C CA . CYS A 1 83 ? 8.270 -6.915 -15.625 1.00 81.81 83 CYS A CA 1
ATOM 654 C C . CYS A 1 83 ? 8.397 -8.288 -16.271 1.00 81.81 83 CYS A C 1
ATOM 656 O O . CYS A 1 83 ? 9.492 -8.836 -16.383 1.00 81.81 83 CYS A O 1
ATOM 658 N N . LEU A 1 84 ? 7.259 -8.828 -16.692 1.00 77.56 84 LEU A N 1
ATOM 659 C CA . LEU A 1 84 ? 7.155 -10.075 -17.437 1.00 77.56 84 LEU A CA 1
ATOM 660 C C . LEU A 1 84 ? 6.865 -9.769 -18.912 1.00 77.56 84 LEU A C 1
ATOM 662 O O . LEU A 1 84 ? 6.655 -8.619 -19.297 1.00 77.56 84 LEU A O 1
ATOM 666 N N . LYS A 1 85 ? 6.798 -10.808 -19.755 1.00 73.44 85 LYS A N 1
ATOM 667 C CA . LYS A 1 85 ? 6.521 -10.667 -21.201 1.00 73.44 85 LYS A CA 1
ATOM 668 C C . LYS A 1 85 ? 5.237 -9.886 -21.521 1.00 73.44 85 LYS A C 1
ATOM 670 O O . LYS A 1 85 ? 5.145 -9.311 -22.596 1.00 73.44 85 LYS A O 1
ATOM 675 N N . TRP A 1 86 ? 4.273 -9.876 -20.602 1.00 70.12 86 TRP A N 1
ATOM 676 C CA . TRP A 1 86 ? 2.977 -9.199 -20.727 1.00 70.12 86 TRP A CA 1
ATOM 677 C C . TRP A 1 86 ? 2.860 -7.924 -19.869 1.00 70.12 86 TRP A C 1
ATOM 679 O O . TRP A 1 86 ? 1.767 -7.375 -19.743 1.00 70.12 86 TRP A O 1
ATOM 689 N N . GLY A 1 87 ? 3.961 -7.456 -19.268 1.00 76.12 87 GLY A N 1
ATOM 690 C CA . GLY A 1 87 ? 4.040 -6.174 -18.565 1.00 76.12 87 GLY A CA 1
ATOM 691 C C . GLY A 1 87 ? 4.369 -6.255 -17.075 1.00 76.12 87 GLY A C 1
ATOM 692 O O . GLY A 1 87 ? 4.772 -7.299 -16.556 1.00 76.12 87 GLY A O 1
ATOM 693 N N . TRP A 1 88 ? 4.233 -5.111 -16.396 1.00 78.75 88 TRP A N 1
ATOM 694 C CA . TRP A 1 88 ? 4.503 -4.976 -14.963 1.00 78.75 88 TRP A CA 1
ATOM 695 C C . TRP A 1 88 ? 3.444 -5.690 -14.124 1.00 78.75 88 TRP A C 1
ATOM 697 O O . TRP A 1 88 ? 2.242 -5.476 -14.295 1.00 78.75 88 TRP A O 1
ATOM 707 N N . VAL A 1 89 ? 3.904 -6.497 -13.176 1.00 82.69 89 VAL A N 1
ATOM 708 C CA . VAL A 1 89 ? 3.065 -7.169 -12.185 1.00 82.69 89 VAL A CA 1
ATOM 709 C C . VAL A 1 89 ? 3.685 -7.054 -10.799 1.00 82.69 89 VAL A C 1
ATOM 711 O O . VAL A 1 89 ? 4.899 -6.898 -10.652 1.00 82.69 89 VAL A O 1
ATOM 714 N N . ASP A 1 90 ? 2.848 -7.173 -9.778 1.00 85.06 90 ASP A N 1
ATOM 715 C CA . ASP A 1 90 ? 3.265 -7.373 -8.392 1.00 85.06 90 ASP A CA 1
ATOM 716 C C . ASP A 1 90 ? 4.239 -8.565 -8.301 1.00 85.06 90 ASP A C 1
ATOM 718 O O . ASP A 1 90 ? 3.976 -9.660 -8.815 1.00 85.06 90 ASP A O 1
ATOM 722 N N . ALA A 1 91 ? 5.400 -8.356 -7.678 1.00 87.44 91 ALA A N 1
ATOM 723 C CA . ALA A 1 91 ? 6.450 -9.365 -7.623 1.00 87.44 91 ALA A CA 1
ATOM 724 C C . ALA A 1 91 ? 6.082 -10.577 -6.752 1.00 87.44 91 ALA A C 1
ATOM 726 O O . ALA A 1 91 ? 6.570 -11.677 -7.038 1.00 87.44 91 ALA A O 1
ATOM 727 N N . TYR A 1 92 ? 5.225 -10.395 -5.746 1.00 86.81 92 TYR A N 1
ATOM 728 C CA . TYR A 1 92 ? 4.855 -11.399 -4.752 1.00 86.81 92 TYR A CA 1
ATOM 729 C C . TYR A 1 92 ? 3.714 -12.292 -5.230 1.00 86.81 92 TYR A C 1
ATOM 731 O O . TYR A 1 92 ? 3.814 -13.514 -5.149 1.00 86.81 92 TYR A O 1
ATOM 739 N N . ASN A 1 93 ? 2.638 -11.696 -5.744 1.00 85.12 93 ASN A N 1
ATOM 740 C CA . ASN A 1 93 ? 1.415 -12.427 -6.104 1.00 85.12 93 ASN A CA 1
ATOM 741 C C . ASN A 1 93 ? 1.150 -12.487 -7.619 1.00 85.12 93 ASN A C 1
ATOM 743 O O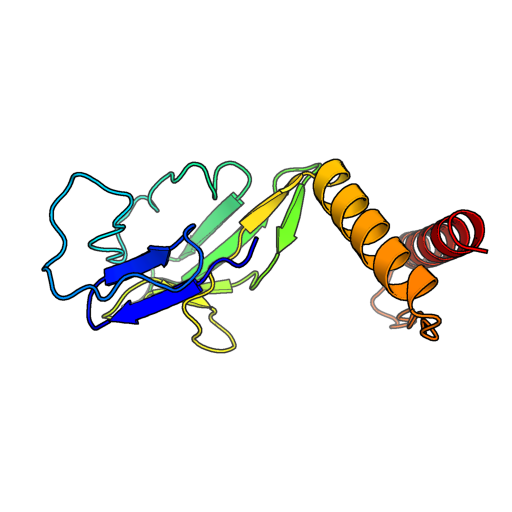 . ASN A 1 93 ? 0.183 -13.119 -8.040 1.00 85.12 93 ASN A O 1
ATOM 747 N N . LYS A 1 94 ? 1.999 -11.847 -8.437 1.00 81.00 94 LYS A N 1
ATOM 748 C CA . LYS A 1 94 ? 1.885 -11.783 -9.906 1.00 81.00 94 LYS A CA 1
ATOM 749 C C . LYS A 1 94 ? 0.570 -11.179 -10.408 1.00 81.00 94 LYS A C 1
ATOM 751 O O . LYS A 1 94 ? 0.172 -11.427 -11.546 1.00 81.00 94 LYS A O 1
ATOM 756 N N . THR A 1 95 ? -0.104 -10.369 -9.594 1.00 79.25 95 THR A N 1
ATOM 757 C CA . THR A 1 95 ? -1.299 -9.634 -10.018 1.00 79.25 95 THR A CA 1
ATOM 758 C C . THR A 1 95 ? -0.926 -8.398 -10.831 1.00 79.25 95 THR A C 1
ATOM 760 O O . THR A 1 95 ? 0.151 -7.821 -10.685 1.00 79.25 95 THR A O 1
ATOM 763 N N . THR A 1 96 ? -1.850 -7.942 -11.674 1.00 74.81 96 THR A N 1
ATOM 764 C CA . THR A 1 96 ? -1.695 -6.709 -12.464 1.00 74.81 96 THR A CA 1
ATOM 765 C C . THR A 1 96 ? -2.020 -5.444 -11.662 1.00 74.81 96 THR A C 1
ATOM 767 O O . THR A 1 96 ? -2.154 -4.365 -12.240 1.00 74.81 96 THR A O 1
ATOM 770 N N . LYS A 1 97 ? -2.216 -5.553 -10.340 1.00 76.62 97 LYS A N 1
ATOM 771 C CA . LYS A 1 97 ? -2.494 -4.404 -9.480 1.00 76.62 97 LYS A CA 1
ATOM 772 C C . LYS A 1 97 ? -1.171 -3.731 -9.128 1.00 76.62 97 LYS A C 1
ATOM 774 O O . LYS A 1 97 ? -0.453 -4.177 -8.241 1.00 76.62 97 LYS A O 1
ATOM 779 N N . LEU A 1 98 ? -0.852 -2.669 -9.858 1.00 80.31 98 LEU A N 1
ATOM 780 C CA . LEU A 1 98 ? 0.362 -1.897 -9.623 1.00 80.31 98 LEU A CA 1
ATOM 781 C C . LEU A 1 98 ? 0.245 -1.035 -8.360 1.00 80.31 98 LEU A C 1
ATOM 783 O O . LEU A 1 98 ? -0.859 -0.589 -8.031 1.00 80.31 98 LEU A O 1
ATOM 787 N N . PRO A 1 99 ? 1.370 -0.789 -7.670 1.00 84.75 99 PRO A N 1
ATOM 788 C CA . PRO A 1 99 ? 1.385 0.071 -6.504 1.00 84.75 99 PRO A CA 1
ATOM 789 C C . PRO A 1 99 ? 1.063 1.519 -6.855 1.00 84.75 99 PRO A C 1
ATOM 791 O O . PRO A 1 99 ? 1.554 2.058 -7.851 1.00 84.75 99 PRO A O 1
ATOM 794 N N . ILE A 1 100 ? 0.301 2.174 -5.989 1.00 85.44 100 ILE A N 1
ATOM 795 C CA . ILE A 1 100 ? 0.003 3.603 -6.076 1.00 85.44 100 ILE A CA 1
ATOM 796 C C . ILE A 1 100 ? 0.389 4.286 -4.770 1.00 85.44 100 ILE A C 1
ATOM 798 O O . ILE A 1 100 ? 0.191 3.734 -3.692 1.00 85.44 100 ILE A O 1
ATOM 802 N N . CYS A 1 101 ? 0.936 5.489 -4.869 1.00 85.56 101 CYS A N 1
ATOM 803 C CA . CYS A 1 101 ? 1.177 6.343 -3.717 1.00 85.56 101 CYS A CA 1
ATOM 804 C C . CYS A 1 101 ? 0.022 7.331 -3.576 1.00 85.56 101 CYS A C 1
ATOM 806 O O . CYS A 1 101 ? -0.193 8.150 -4.473 1.00 85.56 101 CYS A O 1
ATOM 808 N N . ARG A 1 102 ? -0.707 7.259 -2.463 1.00 83.75 102 ARG A N 1
ATOM 809 C CA . ARG A 1 102 ? -1.770 8.216 -2.127 1.00 83.75 102 ARG A CA 1
ATOM 810 C C . ARG A 1 102 ? -1.290 9.213 -1.097 1.00 83.75 102 ARG A C 1
ATOM 812 O O . ARG A 1 102 ? -0.442 8.874 -0.280 1.00 83.75 102 ARG A O 1
ATOM 819 N N . ASP A 1 103 ? -1.853 10.412 -1.123 1.00 86.50 103 ASP A N 1
ATOM 820 C CA . ASP A 1 103 ? -1.626 11.384 -0.060 1.00 86.50 103 ASP A CA 1
ATOM 821 C C . ASP A 1 103 ? -2.100 10.820 1.291 1.00 86.50 103 ASP A C 1
ATOM 823 O O . ASP A 1 103 ? -3.148 10.172 1.377 1.00 86.50 103 ASP A O 1
ATOM 827 N N . GLU A 1 104 ? -1.317 11.040 2.346 1.00 85.12 104 GLU A N 1
ATOM 828 C CA . GLU A 1 104 ? -1.628 10.548 3.693 1.00 85.12 104 GLU A CA 1
ATOM 829 C C . GLU A 1 104 ? -2.982 11.053 4.208 1.00 85.12 104 GLU A C 1
ATOM 831 O O . GLU A 1 104 ? -3.712 10.304 4.864 1.00 85.12 104 GLU A O 1
ATOM 836 N N . SER A 1 105 ? -3.344 12.301 3.901 1.00 83.69 105 SER A N 1
ATOM 837 C CA . SER A 1 105 ? -4.603 12.898 4.349 1.00 83.69 105 SER A CA 1
ATOM 838 C C . SER A 1 105 ? -5.809 12.311 3.616 1.00 83.69 105 SER A C 1
ATOM 840 O O . SER A 1 105 ? -6.833 12.032 4.246 1.00 83.69 105 SER A O 1
ATOM 842 N N . GLU A 1 106 ? -5.673 12.042 2.316 1.00 83.50 106 GLU A N 1
ATOM 843 C CA . GLU A 1 106 ? -6.701 11.363 1.522 1.00 83.50 106 GLU A CA 1
ATOM 844 C C . GLU A 1 106 ? -6.886 9.919 1.996 1.00 83.50 106 GLU A C 1
ATOM 846 O O . GLU A 1 106 ? -8.013 9.495 2.252 1.00 83.50 106 GLU A O 1
ATOM 851 N N . ALA A 1 107 ? -5.788 9.185 2.207 1.00 82.12 107 ALA A N 1
ATOM 852 C CA . ALA A 1 107 ? -5.830 7.815 2.715 1.00 82.12 107 ALA A CA 1
ATOM 853 C C . ALA A 1 107 ? -6.486 7.737 4.107 1.00 82.12 107 ALA A C 1
ATOM 855 O O . ALA A 1 107 ? -7.300 6.848 4.371 1.00 82.12 107 ALA A O 1
ATOM 856 N N . ALA A 1 108 ? -6.180 8.691 4.993 1.00 83.00 108 ALA A N 1
ATOM 857 C CA . ALA A 1 108 ? -6.821 8.788 6.300 1.00 83.00 108 ALA A CA 1
ATOM 858 C C . ALA A 1 108 ? -8.324 9.097 6.183 1.00 83.00 108 ALA A C 1
ATOM 860 O O . ALA A 1 108 ? -9.129 8.491 6.891 1.00 83.00 108 ALA A O 1
ATOM 861 N N . SER A 1 109 ? -8.714 10.005 5.284 1.00 83.50 109 SER A N 1
ATOM 862 C CA . SER A 1 109 ? -10.121 10.346 5.040 1.00 83.50 109 SER A CA 1
ATOM 863 C C . SER A 1 109 ? -10.919 9.147 4.521 1.00 83.50 109 SER A C 1
ATOM 865 O O . SER A 1 109 ? -12.000 8.857 5.041 1.00 83.50 109 SER A O 1
ATOM 867 N N . ASP A 1 110 ? -10.356 8.398 3.573 1.00 84.00 110 ASP A N 1
ATOM 868 C CA . ASP A 1 110 ? -10.958 7.178 3.034 1.00 84.00 110 ASP A CA 1
ATOM 869 C C . ASP A 1 110 ? -11.152 6.118 4.127 1.00 84.00 110 ASP A C 1
ATOM 871 O O . ASP A 1 110 ? -12.231 5.526 4.233 1.00 84.00 110 ASP A O 1
ATOM 875 N N . LEU A 1 111 ? -10.146 5.912 4.988 1.00 84.25 111 LEU A N 1
ATOM 876 C CA . LEU A 1 111 ? -10.248 4.992 6.123 1.00 84.25 111 LEU A CA 1
ATOM 877 C C . LEU A 1 111 ? -11.358 5.415 7.091 1.00 84.25 111 LEU A C 1
ATOM 879 O O . LEU A 1 111 ? -12.171 4.584 7.490 1.00 84.25 111 LEU A O 1
ATOM 883 N N . ILE A 1 112 ? -11.416 6.696 7.455 1.00 86.00 112 ILE A N 1
ATOM 884 C CA . ILE A 1 112 ? -12.457 7.249 8.334 1.00 86.00 112 ILE A CA 1
ATOM 885 C C . ILE A 1 112 ? -13.841 7.039 7.710 1.00 86.00 112 ILE A C 1
ATOM 887 O O . ILE A 1 112 ? -14.754 6.562 8.385 1.00 86.00 112 ILE A O 1
ATOM 891 N N . SER A 1 113 ? -14.005 7.341 6.420 1.00 86.94 113 SER A N 1
ATOM 892 C CA . SER A 1 113 ? -15.280 7.145 5.725 1.00 86.94 113 SER A CA 1
ATOM 893 C C . SER A 1 113 ? -15.693 5.675 5.701 1.00 86.94 113 SER A C 1
ATOM 895 O O . SER A 1 113 ? -16.875 5.365 5.863 1.00 86.94 113 SER A O 1
ATOM 897 N N . TRP A 1 114 ? -14.738 4.768 5.500 1.00 87.00 114 TRP A N 1
ATOM 898 C CA . TRP A 1 114 ? -14.988 3.332 5.518 1.00 87.00 114 TRP A CA 1
ATOM 899 C C . TRP A 1 114 ? -15.390 2.857 6.920 1.00 87.00 114 TRP A C 1
ATOM 901 O O . TRP A 1 114 ? -16.404 2.178 7.073 1.00 87.00 114 TRP A O 1
ATOM 911 N N . LEU A 1 115 ? -14.670 3.277 7.963 1.00 86.31 115 LEU A N 1
ATOM 912 C CA . LEU A 1 115 ? -14.995 2.947 9.355 1.00 86.31 115 LEU A CA 1
ATOM 913 C C . LEU A 1 115 ? -16.380 3.468 9.767 1.00 86.31 115 LEU A C 1
ATOM 915 O O . LEU A 1 115 ? -17.114 2.755 10.456 1.00 86.31 115 LEU A O 1
ATOM 919 N N . ASP A 1 116 ? -16.783 4.657 9.308 1.00 85.50 116 ASP A N 1
ATOM 920 C CA . ASP A 1 116 ? -18.126 5.187 9.573 1.00 85.50 116 ASP A CA 1
ATOM 921 C C . ASP A 1 116 ? -19.229 4.303 8.973 1.00 85.50 116 ASP A C 1
ATOM 923 O O . ASP A 1 116 ? -20.255 4.053 9.612 1.00 85.50 116 ASP A O 1
ATOM 927 N N . GLU A 1 117 ? -19.018 3.772 7.765 1.00 87.56 117 GLU A N 1
ATOM 928 C CA . GLU A 1 117 ? -19.958 2.835 7.148 1.00 87.56 117 GLU A CA 1
ATOM 929 C C . GLU A 1 117 ? -20.095 1.553 7.983 1.00 87.56 117 GLU A C 1
ATOM 931 O O . GLU A 1 117 ? -21.209 1.069 8.214 1.00 87.56 117 GLU A O 1
ATOM 936 N N . PHE A 1 118 ? -18.974 1.023 8.479 1.00 84.31 118 PHE A N 1
ATOM 937 C CA . PHE A 1 118 ? -18.969 -0.168 9.328 1.00 84.31 118 PHE A CA 1
ATOM 938 C C . PHE A 1 118 ? -19.663 0.076 10.667 1.00 84.31 118 PHE A C 1
ATOM 940 O O . PHE A 1 118 ? -20.450 -0.767 11.113 1.00 84.31 118 PHE A O 1
ATOM 947 N N . ARG A 1 119 ? -19.440 1.248 11.269 1.00 80.94 119 ARG A N 1
ATOM 948 C CA . ARG A 1 119 ? -20.116 1.676 12.498 1.00 80.94 119 ARG A CA 1
ATOM 949 C C . ARG A 1 119 ? -21.632 1.677 12.327 1.00 80.94 119 ARG A C 1
ATOM 951 O O . ARG A 1 119 ? -22.341 1.099 13.148 1.00 80.94 119 ARG A O 1
ATOM 958 N N . ARG A 1 120 ? -22.146 2.255 11.235 1.00 83.88 120 ARG A N 1
ATOM 959 C CA . ARG A 1 120 ? -23.596 2.291 10.944 1.00 83.88 120 ARG A CA 1
ATOM 960 C C . ARG A 1 120 ? -24.210 0.898 10.802 1.00 83.88 120 ARG A C 1
ATOM 962 O O . ARG A 1 120 ? -25.391 0.721 11.082 1.00 83.88 120 ARG A O 1
ATOM 969 N N . LYS A 1 121 ? -23.414 -0.086 10.383 1.00 88.00 121 LYS A N 1
ATOM 970 C CA . LYS A 1 121 ? -23.819 -1.490 10.233 1.00 88.00 121 LYS A CA 1
ATOM 971 C C . LYS A 1 121 ? -23.579 -2.336 11.496 1.00 88.00 121 LYS A C 1
ATOM 973 O O . LYS A 1 121 ? -23.803 -3.541 11.451 1.00 88.00 121 LYS A O 1
ATOM 978 N N . GLN A 1 122 ? -23.165 -1.718 12.608 1.00 83.19 122 GLN A N 1
ATOM 979 C CA . GLN A 1 122 ? -22.919 -2.356 13.911 1.00 83.19 122 GLN A CA 1
ATOM 980 C C . GLN A 1 122 ? -21.883 -3.493 13.887 1.00 83.19 122 GLN A C 1
ATOM 982 O O . GLN A 1 122 ? -21.981 -4.463 14.643 1.00 83.19 122 GLN A O 1
ATOM 987 N N . TYR A 1 123 ? -20.862 -3.385 13.037 1.00 83.56 123 TYR A N 1
ATOM 988 C CA . TYR A 1 123 ? -19.751 -4.332 13.072 1.00 83.56 123 TYR A CA 1
ATOM 989 C C . TYR A 1 123 ? -18.848 -4.106 14.287 1.00 83.56 123 TYR A C 1
ATOM 991 O O . TYR A 1 123 ? -18.700 -2.991 14.784 1.00 83.56 123 TYR A O 1
ATOM 999 N N . ARG A 1 124 ? -18.193 -5.180 14.737 1.00 81.81 124 ARG A N 1
ATOM 1000 C CA . ARG A 1 124 ? -17.108 -5.101 15.719 1.00 81.81 124 ARG A CA 1
ATOM 1001 C C . ARG A 1 124 ? -15.790 -4.911 14.982 1.00 81.81 124 ARG A C 1
ATOM 1003 O O . ARG A 1 124 ? -15.479 -5.685 14.080 1.00 81.81 124 ARG A O 1
ATOM 1010 N N . ILE A 1 125 ? -15.026 -3.905 15.385 1.00 81.75 125 ILE A N 1
ATOM 1011 C CA . ILE A 1 125 ? -13.707 -3.612 14.825 1.00 81.75 125 ILE A CA 1
ATOM 1012 C C . ILE A 1 125 ? -12.660 -4.136 15.807 1.00 81.75 125 ILE A C 1
ATOM 1014 O O . ILE A 1 125 ? -12.687 -3.795 16.988 1.00 81.75 125 ILE A O 1
ATOM 1018 N N . LEU A 1 126 ? -11.756 -4.985 15.320 1.00 87.00 126 LEU A N 1
ATOM 1019 C CA . LEU A 1 126 ? -10.606 -5.470 16.076 1.00 87.00 126 LEU A CA 1
ATOM 1020 C C . LEU A 1 126 ? -9.353 -4.765 15.558 1.00 87.00 126 LEU A C 1
ATOM 1022 O O . LEU A 1 126 ? -8.976 -4.948 14.402 1.00 87.00 126 LEU A O 1
ATOM 1026 N N . PHE A 1 127 ? -8.705 -3.983 16.417 1.00 86.12 127 PHE A N 1
ATOM 1027 C CA . PHE A 1 127 ? -7.397 -3.408 16.125 1.00 86.12 127 PHE A CA 1
ATOM 1028 C C . PHE A 1 127 ? -6.314 -4.410 16.521 1.00 86.12 127 PHE A C 1
ATOM 1030 O O . PHE A 1 127 ? -6.215 -4.791 17.686 1.00 86.12 127 PHE A O 1
ATOM 1037 N N . VAL A 1 128 ? -5.514 -4.839 15.549 1.00 88.19 128 VAL A N 1
ATOM 1038 C CA . VAL A 1 128 ? -4.334 -5.676 15.781 1.00 88.19 128 VAL A CA 1
ATOM 1039 C C . VAL A 1 128 ? -3.115 -4.771 15.675 1.00 88.19 128 VAL A C 1
ATOM 1041 O O . VAL A 1 128 ? -2.901 -4.150 14.636 1.00 88.19 128 VAL A O 1
ATOM 1044 N N . VAL A 1 129 ? -2.357 -4.661 16.762 1.00 86.81 129 VAL A N 1
ATOM 1045 C CA . VAL A 1 129 ? -1.146 -3.835 16.846 1.00 86.81 129 VAL A CA 1
ATOM 1046 C C . VAL A 1 129 ? 0.050 -4.774 16.932 1.00 86.81 129 VAL A C 1
ATOM 1048 O O . VAL A 1 129 ? 0.011 -5.739 17.695 1.00 86.81 129 VAL A O 1
ATOM 1051 N N . ASP A 1 130 ? 1.077 -4.524 16.126 1.00 84.19 130 ASP A N 1
ATOM 1052 C CA . ASP A 1 130 ? 2.241 -5.404 16.033 1.00 84.19 130 ASP A CA 1
ATOM 1053 C C . ASP A 1 130 ? 3.303 -5.021 17.068 1.00 84.19 130 ASP A C 1
ATOM 1055 O O . ASP A 1 130 ? 3.812 -3.900 17.052 1.00 84.19 130 ASP A O 1
ATOM 1059 N N . GLU A 1 131 ? 3.632 -5.955 17.962 1.00 83.56 131 GLU A N 1
ATOM 1060 C CA . GLU A 1 131 ? 4.662 -5.816 19.001 1.00 83.56 131 GLU A CA 1
ATOM 1061 C C . GLU A 1 131 ? 5.972 -6.530 18.605 1.00 83.56 131 GLU A C 1
ATOM 1063 O O . GLU A 1 131 ? 6.728 -7.020 19.445 1.00 83.56 131 GLU A O 1
ATOM 1068 N N . ALA A 1 132 ? 6.257 -6.651 17.307 1.00 84.06 132 ALA A N 1
ATOM 1069 C CA . ALA A 1 132 ? 7.503 -7.241 16.839 1.00 84.06 132 ALA A CA 1
ATOM 1070 C C . ALA A 1 132 ? 8.738 -6.475 17.354 1.00 84.06 132 ALA A C 1
ATOM 1072 O O . ALA A 1 132 ? 8.805 -5.246 17.313 1.00 84.06 132 ALA A O 1
ATOM 1073 N N . ILE A 1 133 ? 9.784 -7.222 17.737 1.00 75.06 133 ILE A N 1
ATOM 1074 C CA . ILE A 1 133 ? 11.083 -6.694 18.216 1.00 75.06 133 ILE A CA 1
ATOM 1075 C C . ILE A 1 133 ? 11.739 -5.751 17.186 1.00 75.06 133 ILE A C 1
ATOM 1077 O O . ILE A 1 133 ? 12.549 -4.894 17.532 1.00 75.06 133 ILE A O 1
ATOM 1081 N N . THR A 1 134 ? 11.388 -5.890 15.907 1.00 83.38 134 THR A N 1
ATOM 1082 C CA . THR A 1 134 ? 11.879 -5.053 14.805 1.00 83.38 134 THR A CA 1
ATOM 1083 C C . THR A 1 134 ? 11.278 -3.646 14.778 1.00 83.38 134 THR A C 1
ATOM 1085 O O . THR A 1 134 ? 11.743 -2.809 14.004 1.00 83.38 134 THR A O 1
ATOM 1088 N N . ILE A 1 135 ? 10.256 -3.363 15.588 1.00 80.31 135 ILE A N 1
ATOM 1089 C CA . ILE A 1 135 ? 9.584 -2.063 15.644 1.00 80.31 135 ILE A CA 1
ATOM 1090 C C . ILE A 1 135 ? 10.259 -1.199 16.708 1.00 80.31 135 ILE A C 1
ATOM 1092 O O . ILE A 1 135 ? 10.393 -1.579 17.870 1.00 80.31 135 ILE A O 1
ATOM 1096 N N . SER A 1 136 ? 10.679 0.007 16.324 1.00 85.00 136 SER A N 1
ATOM 1097 C CA . SER A 1 136 ? 11.244 0.947 17.295 1.00 85.00 136 SER A CA 1
ATOM 1098 C C . SER A 1 136 ? 10.188 1.392 18.311 1.00 85.00 136 SER A C 1
ATOM 1100 O O . SER A 1 136 ? 9.012 1.555 17.981 1.00 85.00 136 SER A O 1
ATOM 1102 N N . THR A 1 137 ? 10.609 1.715 19.537 1.00 85.75 137 THR A N 1
ATOM 1103 C CA . THR A 1 137 ? 9.709 2.235 20.584 1.00 85.75 137 THR A CA 1
ATOM 1104 C C . THR A 1 137 ? 8.898 3.444 20.105 1.00 85.75 137 THR A C 1
ATOM 1106 O O . THR A 1 137 ? 7.726 3.586 20.443 1.00 85.75 137 THR A O 1
ATOM 1109 N N . LYS A 1 138 ? 9.492 4.306 19.268 1.00 82.06 138 LYS A N 1
ATOM 1110 C CA . LYS A 1 138 ? 8.798 5.450 18.661 1.00 82.06 138 LYS A CA 1
ATOM 1111 C C . LYS A 1 138 ? 7.653 5.004 17.747 1.00 82.06 138 LYS A C 1
ATOM 1113 O O . LYS A 1 138 ? 6.554 5.537 17.871 1.00 82.06 138 LYS A O 1
ATOM 1118 N N . GLN A 1 139 ? 7.904 4.044 16.858 1.00 79.00 139 GLN A N 1
ATOM 1119 C CA . GLN A 1 139 ? 6.896 3.511 15.936 1.00 79.00 139 GLN A CA 1
ATOM 1120 C C . GLN A 1 139 ? 5.770 2.797 16.688 1.00 79.00 139 GLN A C 1
ATOM 1122 O O . GLN A 1 139 ? 4.604 3.023 16.381 1.00 79.00 139 GLN A O 1
ATOM 1127 N N . TRP A 1 140 ? 6.097 2.020 17.721 1.00 84.06 140 TRP A N 1
ATOM 1128 C CA . TRP A 1 140 ? 5.101 1.384 18.585 1.00 84.06 140 TRP A CA 1
ATOM 1129 C C . TRP A 1 140 ? 4.143 2.410 19.211 1.00 84.06 140 TRP A C 1
ATOM 1131 O O . TRP A 1 140 ? 2.923 2.310 19.075 1.00 84.06 140 TRP A O 1
ATOM 1141 N N . TRP A 1 141 ? 4.680 3.477 19.814 1.00 84.50 141 TRP A N 1
ATOM 1142 C CA . TRP A 1 141 ? 3.850 4.550 20.374 1.00 84.50 141 TRP A CA 1
ATOM 1143 C C . TRP A 1 141 ? 3.014 5.283 19.325 1.00 84.50 141 TRP A C 1
ATOM 1145 O O . TRP A 1 141 ? 1.915 5.739 19.637 1.00 84.50 141 TRP A O 1
ATOM 1155 N N . GLN A 1 142 ? 3.513 5.422 18.096 1.00 83.88 142 GLN A N 1
ATOM 1156 C CA . GLN A 1 142 ? 2.736 6.004 17.001 1.00 83.88 142 GLN A CA 1
ATOM 1157 C C . GLN A 1 142 ? 1.531 5.126 16.645 1.00 83.88 142 GLN A C 1
ATOM 1159 O O . GLN A 1 142 ? 0.434 5.665 16.501 1.00 83.88 142 GLN A O 1
ATOM 1164 N N . GLN A 1 143 ? 1.694 3.800 16.594 1.00 85.12 143 GLN A N 1
ATOM 1165 C CA . GLN A 1 143 ? 0.581 2.876 16.352 1.00 85.12 143 GLN A CA 1
ATOM 1166 C C . GLN A 1 143 ? -0.482 2.970 17.454 1.00 85.12 143 GLN A C 1
ATOM 1168 O O . GLN A 1 143 ? -1.667 3.120 17.158 1.00 85.12 143 GLN A O 1
ATOM 1173 N N . LEU A 1 144 ? -0.073 2.973 18.728 1.00 87.00 144 LEU A N 1
ATOM 1174 C CA . LEU A 1 144 ? -1.013 3.102 19.849 1.00 87.00 144 LEU A CA 1
ATOM 1175 C C . LEU A 1 144 ? -1.764 4.437 19.834 1.00 87.00 144 LEU A C 1
ATOM 1177 O O . LEU A 1 144 ? -2.976 4.466 20.046 1.00 87.00 144 LEU A O 1
ATOM 1181 N N . LYS A 1 145 ? -1.068 5.546 19.555 1.00 87.69 145 LYS A N 1
ATOM 1182 C CA . LYS A 1 145 ? -1.702 6.868 19.424 1.00 87.69 145 LYS A CA 1
ATOM 1183 C C . LYS A 1 145 ? -2.719 6.896 18.290 1.00 87.69 145 LYS A C 1
ATOM 1185 O O . LYS A 1 145 ? -3.784 7.482 18.454 1.00 87.69 145 LYS A O 1
ATOM 1190 N N . PHE A 1 146 ? -2.400 6.258 17.169 1.00 85.44 146 PHE A N 1
ATOM 1191 C CA . PHE A 1 146 ? -3.304 6.153 16.035 1.00 85.44 146 PHE A CA 1
ATOM 1192 C C . PHE A 1 146 ? -4.575 5.368 16.390 1.00 85.44 146 PHE A C 1
ATOM 1194 O O . PHE A 1 146 ? -5.677 5.871 16.179 1.00 85.44 146 PHE A O 1
ATOM 1201 N N . VAL A 1 147 ? -4.442 4.191 17.013 1.00 88.00 147 VAL A N 1
ATOM 1202 C CA . VAL A 1 147 ? -5.599 3.395 17.466 1.00 88.00 147 VAL A CA 1
ATOM 1203 C C . VAL A 1 147 ? -6.441 4.171 18.478 1.00 88.00 147 VAL A C 1
ATOM 1205 O O . VAL A 1 147 ? -7.660 4.233 18.339 1.00 88.00 147 VAL A O 1
ATOM 1208 N N . ALA A 1 148 ? -5.810 4.823 19.458 1.00 86.19 148 ALA A N 1
ATOM 1209 C CA . ALA A 1 148 ? -6.519 5.638 20.441 1.00 86.19 148 ALA A CA 1
ATOM 1210 C C . ALA A 1 148 ? -7.299 6.792 19.786 1.00 86.19 148 ALA A C 1
ATOM 1212 O O . ALA A 1 148 ? -8.445 7.042 20.157 1.00 86.19 148 ALA A O 1
ATOM 1213 N N . ALA A 1 149 ? -6.713 7.465 18.790 1.00 84.38 149 ALA A N 1
ATOM 1214 C CA . ALA A 1 149 ? -7.388 8.521 18.040 1.00 84.38 149 ALA A CA 1
ATOM 1215 C C . ALA A 1 149 ? -8.600 7.986 17.259 1.00 84.38 149 ALA A C 1
ATOM 1217 O O . ALA A 1 149 ? -9.663 8.606 17.284 1.00 84.38 149 ALA A O 1
ATOM 1218 N N . LEU A 1 150 ? -8.481 6.814 16.625 1.00 84.19 150 LEU A N 1
ATOM 1219 C CA . LEU A 1 150 ? -9.608 6.165 15.947 1.00 84.19 150 LEU A CA 1
ATOM 1220 C C . LEU A 1 150 ? -10.732 5.803 16.925 1.00 84.19 150 LEU A C 1
ATOM 1222 O O . LEU A 1 150 ? -11.893 6.088 16.648 1.00 84.19 150 LEU A O 1
ATOM 1226 N N . MET A 1 151 ? -10.404 5.239 18.089 1.00 84.06 151 MET A N 1
ATOM 1227 C CA . MET A 1 151 ? -11.401 4.912 19.116 1.00 84.06 151 MET A CA 1
ATOM 1228 C C . MET A 1 151 ? -12.126 6.155 19.651 1.00 84.06 151 MET A C 1
ATOM 1230 O O . MET A 1 151 ? -13.310 6.087 19.957 1.00 84.06 151 MET A O 1
ATOM 1234 N N . GLN A 1 152 ? -11.442 7.299 19.748 1.00 83.12 152 GLN A N 1
ATOM 1235 C CA . GLN A 1 152 ? -12.066 8.566 20.147 1.00 83.12 152 GLN A CA 1
ATOM 1236 C C . GLN A 1 152 ? -12.973 9.149 19.057 1.00 83.12 152 GLN A C 1
ATOM 1238 O O . GLN A 1 152 ? -14.000 9.747 19.370 1.00 83.12 152 GLN A O 1
ATOM 1243 N N . ALA A 1 153 ? -12.603 8.985 17.785 1.00 78.56 153 ALA A N 1
ATOM 1244 C CA . ALA A 1 153 ? -13.399 9.459 16.655 1.00 78.56 153 ALA A CA 1
ATOM 1245 C C . ALA A 1 153 ? -14.665 8.612 16.419 1.00 78.56 153 ALA A C 1
ATOM 1247 O O . ALA A 1 153 ? -15.659 9.121 15.897 1.00 78.56 153 ALA A O 1
ATOM 1248 N N . PHE A 1 154 ? -14.641 7.338 16.820 1.00 76.38 154 PHE A N 1
ATOM 1249 C CA . PHE A 1 154 ? -15.720 6.373 16.608 1.00 76.38 154 PHE A CA 1
ATOM 1250 C C . PHE A 1 154 ? -16.125 5.669 17.918 1.00 76.38 154 PHE A C 1
ATOM 1252 O O . PHE A 1 154 ? -15.787 4.496 18.094 1.00 76.38 154 PHE A O 1
ATOM 1259 N N . PRO A 1 155 ? -16.834 6.367 18.826 1.00 63.41 155 PRO A N 1
ATOM 1260 C CA . PRO A 1 155 ? -17.376 5.765 20.044 1.00 63.41 155 PRO A CA 1
ATOM 1261 C C . PRO A 1 155 ? -18.516 4.776 19.763 1.00 63.41 155 PRO A C 1
ATOM 1263 O O . PRO A 1 155 ? -19.210 4.928 18.724 1.00 63.41 155 PRO A O 1
#

Secondary structure (DSSP, 8-state):
-PPEEEEETTEEEEE-S-S---------SSSS-EE---SPSSPP--GGGTTEEEEEE-SSSS-EEEEEE-TTEEEES-SEEEEETTEEEETTT--S---EEEEHHHHHHHHHHHHHHHHHTTPPP-------TTS-HHHHHHHHHHHHHHHHH--

Foldseek 3Di:
DDWDWDDDQFKTDTDPDDPPDDDDDDDDDDDDIPGDQAVDPPRDPDVQAVQKDWAWDPPDPKIKTQIDGDPQWDKDAARIWIQDPRHIARPPPRHPDDIGIDGPVVVVVVVLVVVVVCLVVVDDDDDDQDPDPPADPVRSVVSVVVVVVSVVSRD

Radius of gyration: 19.34 Å; chains: 1; bounding box: 44×25×51 Å